Protein AF-A0A656Z970-F1 (afdb_monomer_lite)

Radius of gyration: 23.98 Å; chains: 1; bounding box: 72×23×41 Å

Sequence (72 aa):
FTAITMSIGVGTWAFSSLKFQADMGLLLAFMFLVNMLGAIFFLPALAAWLNMPSGKTDATDLDSPPIEALGD

Secondary structure (DSSP, 8-state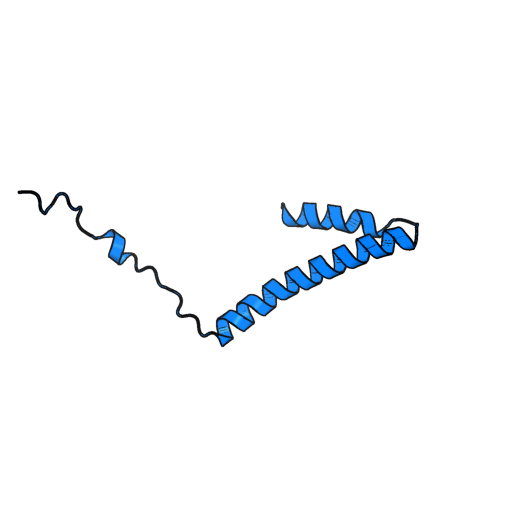):
-HHHHHHHHHHGGGG-SSHHHHHHHHHHHHHHHHHHHHHHHHHHHHHHHTT-------GGGGG---TTTT--

pLDDT: mean 71.85, std 10.17, range [47.91, 89.38]

Structure (mmCIF, N/CA/C/O backbone):
data_AF-A0A656Z970-F1
#
_entry.id   AF-A0A656Z970-F1
#
loop_
_atom_site.group_PDB
_atom_site.id
_atom_site.type_symbol
_atom_site.label_atom_id
_atom_site.label_alt_id
_atom_site.label_comp_id
_atom_site.label_asym_id
_atom_site.label_entity_id
_atom_site.label_seq_id
_atom_site.pdbx_PDB_ins_code
_atom_site.Cartn_x
_atom_site.Cartn_y
_atom_site.Cartn_z
_atom_site.occupancy
_atom_site.B_iso_or_equiv
_atom_site.auth_seq_id
_atom_site.auth_comp_id
_atom_site.auth_asym_id
_atom_site.auth_atom_id
_atom_site.pdbx_PDB_model_num
ATOM 1 N N . PHE A 1 1 ? 9.847 -3.867 9.403 1.00 59.91 1 PHE A N 1
ATOM 2 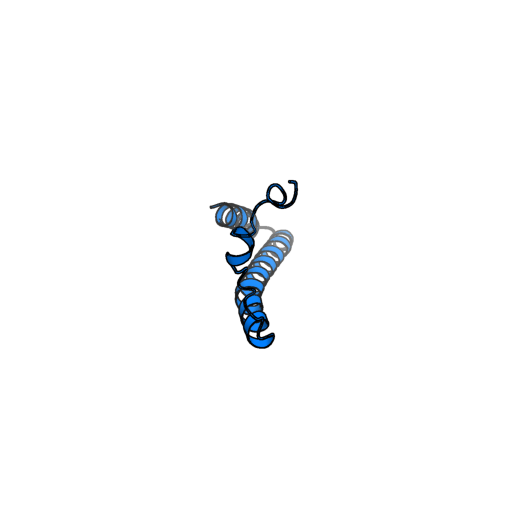C CA . PHE A 1 1 ? 9.424 -3.554 10.785 1.00 59.91 1 PHE A CA 1
ATOM 3 C C . PHE A 1 1 ? 8.560 -2.294 10.831 1.00 59.91 1 PHE A C 1
ATOM 5 O O . PHE A 1 1 ? 7.392 -2.400 11.172 1.00 59.91 1 PHE A O 1
ATOM 12 N N . THR A 1 2 ? 9.059 -1.145 10.362 1.00 75.81 2 THR A N 1
ATOM 13 C CA . THR A 1 2 ? 8.343 0.151 10.338 1.00 75.81 2 THR A CA 1
ATOM 14 C C . THR A 1 2 ? 6.927 0.101 9.740 1.00 75.81 2 THR A C 1
ATOM 16 O O . THR A 1 2 ? 5.984 0.601 10.345 1.00 75.81 2 THR A O 1
ATOM 19 N N . ALA A 1 3 ? 6.746 -0.560 8.592 1.00 67.62 3 ALA A N 1
ATOM 20 C CA . ALA A 1 3 ? 5.438 -0.674 7.934 1.00 67.62 3 ALA A CA 1
ATOM 21 C C . ALA A 1 3 ? 4.415 -1.512 8.728 1.00 67.62 3 ALA A C 1
ATOM 23 O O . ALA A 1 3 ? 3.219 -1.228 8.700 1.00 67.62 3 ALA A O 1
ATOM 24 N N . ILE A 1 4 ? 4.884 -2.519 9.471 1.00 75.81 4 ILE A N 1
ATOM 25 C CA . ILE A 1 4 ? 4.030 -3.392 10.288 1.00 75.81 4 ILE A CA 1
ATOM 26 C C . ILE A 1 4 ? 3.504 -2.601 11.491 1.00 75.81 4 ILE A C 1
ATOM 28 O O . ILE A 1 4 ? 2.308 -2.627 11.763 1.00 75.81 4 ILE A O 1
ATOM 32 N N . THR A 1 5 ? 4.365 -1.817 12.148 1.00 81.00 5 THR A N 1
ATOM 33 C CA . THR A 1 5 ? 3.972 -0.934 13.257 1.00 81.00 5 THR A CA 1
ATOM 34 C C . THR A 1 5 ? 2.935 0.109 12.828 1.00 81.00 5 THR A C 1
ATOM 36 O O . THR A 1 5 ? 1.954 0.312 13.538 1.00 81.00 5 THR A O 1
ATOM 39 N N . MET A 1 6 ? 3.095 0.723 11.647 1.00 78.31 6 MET A N 1
ATOM 40 C CA . MET A 1 6 ? 2.097 1.658 11.100 1.00 78.31 6 MET A CA 1
ATOM 41 C C . MET A 1 6 ? 0.771 0.962 10.772 1.00 78.31 6 MET A C 1
ATOM 43 O O . MET A 1 6 ? -0.293 1.486 11.088 1.00 78.31 6 MET A O 1
ATOM 47 N N . SER A 1 7 ? 0.822 -0.256 10.226 1.00 71.25 7 SER A N 1
ATOM 48 C CA . SER A 1 7 ? -0.378 -1.044 9.910 1.00 71.25 7 SER A CA 1
ATOM 49 C C . SER A 1 7 ? -1.173 -1.427 11.166 1.00 71.25 7 SER A C 1
ATOM 51 O O . SER A 1 7 ? -2.399 -1.361 11.162 1.00 71.25 7 SER A O 1
ATOM 53 N N . ILE A 1 8 ? -0.492 -1.762 12.268 1.00 77.25 8 ILE A N 1
ATOM 54 C CA . ILE A 1 8 ? -1.124 -2.050 13.570 1.00 77.25 8 ILE A CA 1
ATOM 55 C C . ILE A 1 8 ? -1.712 -0.775 14.199 1.00 77.25 8 ILE A C 1
ATOM 57 O O . ILE A 1 8 ? -2.811 -0.809 14.761 1.00 77.25 8 ILE A O 1
ATOM 61 N N . GLY A 1 9 ? -1.008 0.356 14.070 1.00 77.31 9 GLY A N 1
ATOM 62 C CA . GLY A 1 9 ? -1.475 1.666 14.525 1.00 77.31 9 GLY A CA 1
ATOM 63 C C . GLY A 1 9 ? -2.762 2.101 13.830 1.00 77.31 9 GLY A C 1
ATOM 64 O O . GLY A 1 9 ? -3.644 2.631 14.490 1.00 77.31 9 GLY A O 1
ATOM 65 N N . VAL A 1 10 ? -2.905 1.806 12.536 1.00 66.50 10 VAL A N 1
ATOM 66 C CA . VAL A 1 10 ? -4.129 2.052 11.757 1.00 66.50 10 VAL A CA 1
ATOM 67 C C . VAL A 1 10 ? -5.220 1.015 12.078 1.00 66.50 10 VAL A C 1
ATOM 69 O O . VAL A 1 10 ? -6.378 1.383 12.268 1.00 66.50 10 VAL A O 1
ATOM 72 N N . GLY A 1 11 ? -4.861 -0.266 12.228 1.00 67.50 11 GLY A N 1
ATOM 73 C CA . GLY A 1 11 ? -5.801 -1.354 12.536 1.00 67.50 11 GLY A CA 1
ATOM 74 C C . GLY A 1 11 ? -6.458 -1.260 13.918 1.00 67.50 11 GLY A C 1
ATOM 75 O O . GLY A 1 11 ? -7.613 -1.649 14.076 1.00 67.50 11 GLY A O 1
ATOM 76 N N . THR A 1 12 ? -5.772 -0.679 14.906 1.00 71.56 12 THR A N 1
ATOM 77 C CA . THR A 1 12 ? -6.308 -0.469 16.267 1.00 71.56 12 THR A CA 1
ATOM 78 C C . THR A 1 12 ? -7.581 0.394 16.281 1.00 71.56 12 THR A C 1
ATOM 80 O O . THR A 1 12 ? -8.457 0.184 17.118 1.00 71.56 12 THR A O 1
ATOM 83 N N . TRP A 1 13 ? -7.752 1.311 15.324 1.00 62.81 13 TRP A N 1
ATOM 84 C CA . TRP A 1 13 ? -8.945 2.167 15.229 1.00 62.81 13 TRP A CA 1
ATOM 85 C C . TRP A 1 13 ? -10.151 1.474 14.578 1.00 62.81 13 TRP A C 1
ATOM 87 O O . TRP A 1 13 ? -11.273 1.958 14.716 1.00 62.81 13 TRP A O 1
ATOM 97 N N . ALA A 1 14 ? -9.956 0.322 13.922 1.00 62.62 14 ALA A N 1
ATOM 98 C CA . ALA A 1 14 ? -11.038 -0.452 13.308 1.00 62.62 14 ALA A CA 1
ATOM 99 C C . ALA A 1 14 ? -11.938 -1.169 14.339 1.00 62.62 14 ALA A C 1
ATOM 101 O O . ALA A 1 14 ? -13.039 -1.588 13.999 1.00 62.62 14 ALA A O 1
ATOM 102 N N . PHE A 1 15 ? -11.495 -1.290 15.598 1.00 56.84 15 PHE A N 1
ATOM 103 C CA . PHE A 1 15 ? -12.218 -1.976 16.682 1.00 56.84 15 PHE A CA 1
ATOM 104 C C . PHE A 1 15 ? -13.046 -1.043 17.593 1.00 56.84 15 PHE A C 1
ATOM 106 O O . PHE A 1 15 ? -13.566 -1.487 18.618 1.00 56.84 15 PHE A O 1
ATOM 113 N N . SER A 1 16 ? -13.188 0.244 17.253 1.00 56.88 16 SER A N 1
ATOM 114 C CA . SER A 1 16 ? -13.964 1.196 18.065 1.00 56.88 16 SER A CA 1
ATOM 115 C C . SER A 1 16 ? -15.477 0.932 17.964 1.00 56.88 16 SER A C 1
ATOM 117 O O . SER A 1 16 ? -16.034 0.851 16.873 1.00 56.88 16 SER A O 1
ATOM 119 N N . SER A 1 17 ? -16.167 0.824 19.104 1.00 47.91 17 SER A N 1
ATOM 120 C CA . SER A 1 17 ? -17.589 0.443 19.230 1.00 47.91 17 SER A CA 1
ATOM 121 C C . SER A 1 17 ? -18.601 1.504 18.757 1.00 47.91 17 SER A C 1
ATOM 123 O O . SER A 1 17 ? -19.812 1.284 18.828 1.00 47.91 17 SER A O 1
ATOM 125 N N . LEU A 1 18 ? -18.130 2.652 18.254 1.00 58.09 18 LEU A N 1
ATOM 126 C CA . LEU A 1 18 ? -18.957 3.753 17.767 1.00 58.09 18 LEU A CA 1
ATOM 127 C C . LEU A 1 18 ? -18.985 3.754 16.232 1.00 58.09 18 LEU A C 1
ATOM 129 O O . LEU A 1 18 ? -18.004 4.125 15.588 1.00 58.09 18 LEU A O 1
ATOM 133 N N . LYS A 1 19 ? -20.135 3.386 15.651 1.00 54.94 19 LYS A N 1
ATOM 134 C CA . LYS A 1 19 ? -20.354 3.189 14.202 1.00 54.94 19 LYS A CA 1
ATOM 135 C C . LYS A 1 19 ? -19.784 4.309 13.311 1.00 54.94 19 LYS A C 1
ATOM 137 O O . LYS A 1 19 ? -19.264 4.023 12.250 1.00 54.94 19 LYS A O 1
ATOM 142 N N . PHE A 1 20 ? -19.799 5.564 13.769 1.00 57.50 20 PHE A N 1
ATOM 143 C CA . PHE A 1 20 ? -19.250 6.703 13.017 1.00 57.50 20 PHE A CA 1
ATOM 144 C C . PHE A 1 20 ? -17.720 6.863 13.087 1.00 57.50 20 PHE A C 1
ATOM 146 O O . PHE A 1 20 ? -17.130 7.418 12.167 1.00 57.50 20 PHE A O 1
ATOM 153 N N . GLN A 1 21 ? -17.061 6.412 14.158 1.00 48.31 21 GLN A N 1
ATOM 154 C CA . GLN A 1 21 ? -15.595 6.475 14.277 1.00 48.31 21 GLN A CA 1
ATOM 155 C C . GLN A 1 21 ? -14.918 5.263 13.631 1.00 48.31 21 GLN A C 1
ATOM 157 O O . GLN A 1 21 ? -13.846 5.405 13.044 1.00 48.31 21 GLN A O 1
ATOM 162 N N . ALA A 1 22 ? -15.571 4.099 13.687 1.00 63.81 22 ALA A N 1
ATOM 163 C CA . ALA A 1 22 ? -15.135 2.905 12.973 1.00 63.81 22 ALA A CA 1
ATOM 164 C C . ALA A 1 22 ? -15.149 3.118 11.452 1.00 63.81 22 ALA A C 1
ATOM 166 O O . ALA A 1 22 ? -14.199 2.718 10.788 1.00 63.81 22 ALA A O 1
ATOM 167 N N . ASP A 1 23 ? -16.154 3.817 10.910 1.00 68.12 23 ASP A N 1
ATOM 168 C CA . ASP A 1 23 ? -16.234 4.114 9.472 1.00 68.12 23 ASP A CA 1
ATOM 169 C C . ASP A 1 23 ? -15.024 4.9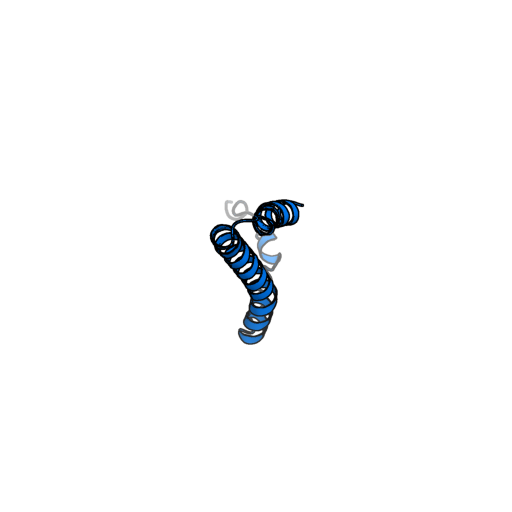26 8.984 1.00 68.12 23 ASP A C 1
ATOM 171 O O . ASP A 1 23 ? -14.418 4.594 7.968 1.00 68.12 23 ASP A O 1
ATOM 175 N N . MET A 1 24 ? -14.608 5.954 9.731 1.00 69.31 24 MET A N 1
ATOM 176 C CA . MET A 1 24 ? -13.498 6.821 9.312 1.00 69.31 24 MET A CA 1
ATOM 177 C C . MET A 1 24 ? -12.144 6.097 9.362 1.00 69.31 24 MET A C 1
ATOM 179 O O . MET A 1 24 ? -11.325 6.258 8.457 1.00 69.31 24 MET A O 1
ATOM 183 N N . GLY A 1 25 ? -11.912 5.270 10.387 1.00 68.81 25 GLY A N 1
ATOM 184 C CA . GLY A 1 25 ? -10.689 4.471 10.514 1.00 68.81 25 GLY A CA 1
ATOM 185 C C . GLY A 1 25 ? -10.629 3.308 9.522 1.00 68.81 25 GLY A C 1
ATOM 186 O O . GLY A 1 25 ? -9.584 3.063 8.923 1.00 68.81 25 GLY A O 1
ATOM 187 N N . LEU A 1 26 ? -11.754 2.625 9.298 1.00 73.44 26 LEU A N 1
ATOM 188 C CA . LEU A 1 26 ? -11.856 1.500 8.370 1.00 73.44 26 LEU A CA 1
ATOM 189 C C . LEU A 1 26 ? -11.690 1.951 6.917 1.00 73.44 26 LEU A C 1
ATOM 191 O O . LEU A 1 26 ? -10.963 1.301 6.170 1.00 73.44 26 LEU A O 1
ATOM 195 N N . LEU A 1 27 ? -12.300 3.076 6.525 1.00 76.81 27 LEU A N 1
ATOM 196 C CA . LEU A 1 27 ? -12.111 3.648 5.191 1.00 76.81 27 LEU A CA 1
ATOM 197 C C . LEU A 1 27 ? -10.653 4.050 4.964 1.00 76.81 27 LEU A C 1
ATOM 199 O O . LEU A 1 27 ? -10.105 3.728 3.915 1.00 76.81 27 LEU A O 1
ATOM 203 N N . LEU A 1 28 ? -9.998 4.682 5.945 1.00 77.00 28 LEU A N 1
ATOM 204 C CA . LEU A 1 28 ? -8.587 5.059 5.832 1.00 77.00 28 LEU A CA 1
ATOM 205 C C . LEU A 1 28 ? -7.671 3.825 5.764 1.00 77.00 28 LEU A C 1
ATOM 207 O O . LEU A 1 28 ? -6.773 3.778 4.927 1.00 77.00 28 LEU A O 1
ATOM 211 N N . ALA A 1 29 ? -7.920 2.808 6.594 1.00 76.19 29 ALA A N 1
ATOM 212 C CA . ALA A 1 29 ? -7.183 1.544 6.588 1.00 76.19 29 ALA A CA 1
ATOM 213 C C . ALA A 1 29 ? -7.340 0.797 5.259 1.00 76.19 29 ALA A C 1
ATOM 215 O O . ALA A 1 29 ? -6.357 0.337 4.678 1.00 76.19 29 ALA A O 1
ATOM 216 N N . PHE A 1 30 ? -8.570 0.714 4.756 1.00 77.31 30 PHE A N 1
ATOM 217 C CA . PHE A 1 30 ? -8.892 0.071 3.490 1.00 77.31 30 PHE A CA 1
ATOM 218 C C . PHE A 1 30 ? -8.292 0.839 2.309 1.00 77.31 30 PHE A C 1
ATOM 220 O O . PHE A 1 30 ? -7.647 0.243 1.452 1.00 77.31 30 PHE A O 1
ATOM 227 N N . MET A 1 31 ? -8.427 2.167 2.294 1.00 80.19 31 MET A N 1
ATOM 228 C CA . MET A 1 31 ? -7.870 3.034 1.258 1.00 80.19 31 MET A CA 1
ATOM 229 C C . MET A 1 31 ? -6.342 2.982 1.253 1.00 80.19 31 MET A C 1
ATOM 231 O O . MET A 1 31 ? -5.754 2.884 0.183 1.00 80.19 31 MET A O 1
ATOM 235 N N . PHE A 1 32 ? -5.692 2.966 2.417 1.00 79.56 32 PHE A N 1
ATOM 236 C CA . PHE A 1 32 ? -4.239 2.831 2.520 1.00 79.56 32 PHE A CA 1
ATOM 237 C C . PHE A 1 32 ? -3.750 1.447 2.066 1.00 79.56 32 PHE A C 1
ATOM 239 O O . PHE A 1 32 ? -2.800 1.359 1.290 1.00 79.56 32 PHE A O 1
ATOM 246 N N . LEU A 1 33 ? -4.421 0.368 2.482 1.00 81.62 33 LEU A N 1
ATOM 247 C CA . LEU A 1 33 ? -4.077 -1.002 2.088 1.00 81.62 33 LEU A CA 1
ATOM 248 C C . LEU A 1 33 ? -4.254 -1.220 0.577 1.00 81.62 33 LEU A C 1
ATOM 250 O O . LEU A 1 33 ? -3.353 -1.734 -0.086 1.00 81.62 33 LEU A O 1
ATOM 254 N N . VAL A 1 34 ? -5.391 -0.793 0.020 1.00 82.06 34 VAL A N 1
ATOM 255 C CA . VAL A 1 34 ? -5.675 -0.876 -1.420 1.00 82.06 34 VAL A CA 1
ATOM 256 C C . VAL A 1 34 ? -4.738 0.031 -2.214 1.00 82.06 34 VAL A C 1
ATOM 258 O O . VAL A 1 34 ? -4.300 -0.364 -3.288 1.00 82.06 34 VAL A O 1
ATOM 261 N N . ASN A 1 35 ? -4.372 1.205 -1.698 1.00 86.94 35 ASN A N 1
ATOM 262 C CA . ASN A 1 35 ? -3.399 2.080 -2.350 1.00 86.94 35 ASN A CA 1
ATOM 263 C C . ASN A 1 35 ? -1.988 1.469 -2.350 1.00 86.94 35 ASN A C 1
ATOM 265 O O . ASN A 1 35 ? -1.328 1.491 -3.384 1.00 86.94 35 ASN A O 1
ATOM 269 N N . MET A 1 36 ? -1.552 0.852 -1.246 1.00 85.31 36 MET A N 1
ATOM 270 C CA . MET A 1 36 ? -0.254 0.170 -1.150 1.00 85.31 36 MET A CA 1
ATOM 271 C C . MET A 1 36 ? -0.178 -1.052 -2.078 1.00 85.31 36 MET A C 1
ATOM 273 O O . MET A 1 36 ? 0.802 -1.207 -2.809 1.00 85.31 36 MET A O 1
ATOM 277 N N . LEU A 1 37 ? -1.213 -1.901 -2.084 1.00 86.75 37 LEU A N 1
ATOM 278 C CA . LEU A 1 37 ? -1.320 -3.015 -3.035 1.00 86.75 37 LEU A CA 1
ATOM 279 C C . LEU A 1 37 ? -1.388 -2.490 -4.470 1.00 86.75 37 LEU A C 1
ATOM 281 O O . LEU A 1 37 ? -0.681 -2.987 -5.342 1.00 86.75 37 LEU A O 1
ATOM 285 N N . GLY A 1 38 ? -2.178 -1.439 -4.687 1.00 87.12 38 GLY A N 1
ATOM 286 C CA . GLY A 1 38 ? -2.267 -0.696 -5.933 1.00 87.12 38 GLY A CA 1
ATOM 287 C C . GLY A 1 38 ? -0.886 -0.307 -6.426 1.00 87.12 38 GLY A C 1
ATOM 288 O O . GLY A 1 38 ? -0.515 -0.756 -7.492 1.00 87.12 38 GLY A O 1
ATOM 289 N N . ALA A 1 39 ? -0.082 0.414 -5.647 1.00 88.94 39 ALA A N 1
ATOM 290 C CA . ALA A 1 39 ? 1.272 0.808 -6.030 1.00 88.94 39 ALA A CA 1
ATOM 291 C C . ALA A 1 39 ? 2.177 -0.397 -6.338 1.00 88.94 39 ALA A C 1
ATOM 293 O O . ALA A 1 39 ? 2.858 -0.386 -7.358 1.00 88.94 39 ALA A O 1
ATOM 294 N N . ILE A 1 40 ? 2.151 -1.456 -5.520 1.00 89.38 40 ILE A N 1
ATOM 295 C CA . ILE A 1 40 ? 2.963 -2.665 -5.745 1.00 89.38 40 ILE A CA 1
ATOM 296 C C . ILE A 1 40 ? 2.607 -3.372 -7.054 1.00 89.38 40 ILE A C 1
ATOM 298 O O . ILE A 1 40 ? 3.506 -3.920 -7.681 1.00 89.38 40 ILE A O 1
ATOM 302 N N . PHE A 1 41 ? 1.340 -3.373 -7.474 1.00 88.69 41 PHE A N 1
ATOM 303 C CA . PHE A 1 41 ? 0.912 -4.012 -8.725 1.00 88.69 41 PHE A CA 1
ATOM 304 C C . PHE A 1 41 ? 0.901 -3.052 -9.928 1.00 88.69 41 PHE A C 1
ATOM 306 O O . PHE A 1 41 ? 1.263 -3.450 -11.033 1.00 88.69 41 PHE A O 1
ATOM 313 N N . PHE A 1 42 ? 0.540 -1.781 -9.736 1.00 87.31 42 PHE A N 1
ATOM 314 C CA . PHE A 1 42 ? 0.524 -0.754 -10.781 1.00 87.31 42 PHE A CA 1
ATOM 315 C C . PHE A 1 42 ? 1.926 -0.318 -11.179 1.00 87.31 42 PHE A C 1
ATOM 317 O O . PHE A 1 42 ? 2.151 -0.120 -12.365 1.00 87.31 42 PHE A O 1
ATOM 324 N N . LEU A 1 43 ? 2.870 -0.168 -10.244 1.00 84.44 43 LEU A N 1
ATOM 325 C CA . LEU A 1 43 ? 4.245 0.207 -10.588 1.00 84.44 43 LEU A CA 1
ATOM 326 C C . LEU A 1 43 ? 4.911 -0.792 -11.550 1.00 84.44 43 LEU A C 1
ATOM 328 O O . LEU A 1 43 ? 5.441 -0.331 -12.558 1.00 84.44 43 LEU A O 1
ATOM 332 N N . PRO A 1 44 ? 4.873 -2.125 -11.341 1.00 81.00 44 PRO A N 1
ATOM 333 C CA . PRO A 1 44 ? 5.440 -3.074 -12.296 1.00 81.00 44 PRO A CA 1
ATOM 334 C C . PRO A 1 44 ? 4.613 -3.178 -13.579 1.00 81.00 44 PRO A C 1
ATOM 336 O O . PRO A 1 44 ? 5.195 -3.323 -14.650 1.00 81.00 44 PRO A O 1
ATOM 339 N N . ALA A 1 45 ? 3.282 -3.058 -13.506 1.00 84.38 45 ALA A N 1
ATOM 340 C CA . ALA A 1 45 ? 2.437 -3.050 -14.700 1.00 84.38 45 ALA A CA 1
ATOM 341 C C . ALA A 1 45 ? 2.724 -1.830 -15.591 1.00 84.38 45 ALA A C 1
ATOM 343 O O . ALA A 1 45 ? 2.861 -1.969 -16.805 1.00 84.38 45 ALA A O 1
ATOM 344 N N . LEU A 1 46 ? 2.880 -0.647 -14.990 1.00 83.69 46 LEU A N 1
ATOM 345 C CA . LEU A 1 46 ? 3.240 0.576 -15.694 1.00 83.69 46 LEU A CA 1
ATOM 346 C C . LEU A 1 46 ? 4.693 0.527 -16.172 1.00 83.69 46 LEU A C 1
ATOM 348 O O . LEU A 1 46 ? 4.940 0.903 -17.306 1.00 83.69 46 LEU A O 1
ATOM 352 N N . ALA A 1 47 ? 5.640 0.020 -15.376 1.00 81.81 47 ALA A N 1
ATOM 353 C CA . ALA A 1 47 ? 7.040 -0.130 -15.789 1.00 81.81 47 ALA A CA 1
ATOM 354 C C . ALA A 1 47 ? 7.203 -1.086 -16.984 1.00 81.81 47 ALA A C 1
ATOM 356 O O . ALA A 1 47 ? 7.973 -0.796 -17.900 1.00 81.81 47 ALA A O 1
ATOM 357 N N . ALA A 1 48 ? 6.451 -2.192 -17.005 1.00 79.62 48 ALA A N 1
ATOM 358 C CA . ALA A 1 48 ? 6.420 -3.120 -18.133 1.00 79.62 48 ALA A CA 1
ATOM 359 C C . ALA A 1 48 ? 5.749 -2.498 -19.366 1.00 79.62 48 ALA A C 1
ATOM 361 O O . ALA A 1 48 ? 6.237 -2.668 -20.481 1.00 79.62 48 ALA A O 1
ATOM 362 N N . TRP A 1 49 ? 4.660 -1.744 -19.176 1.00 80.38 49 TRP A N 1
ATOM 363 C CA . TRP A 1 49 ? 3.976 -1.057 -20.273 1.00 80.38 49 TRP A CA 1
ATOM 364 C C . TRP A 1 49 ? 4.810 0.089 -20.863 1.00 80.38 49 TRP A C 1
ATOM 366 O O . TRP A 1 49 ? 4.848 0.256 -22.079 1.00 80.38 49 TRP A O 1
ATOM 376 N N . LEU A 1 50 ? 5.528 0.843 -20.022 1.00 77.12 50 LEU A N 1
ATOM 377 C CA . LEU A 1 50 ? 6.406 1.936 -20.449 1.00 77.12 50 LEU A CA 1
ATOM 378 C C . LEU A 1 50 ? 7.733 1.446 -21.058 1.00 77.12 50 LEU A C 1
ATOM 380 O O . LEU A 1 50 ? 8.513 2.280 -21.509 1.00 77.12 50 LEU A O 1
ATOM 384 N N . ASN A 1 51 ? 7.999 0.130 -21.052 1.00 65.88 51 ASN A N 1
ATOM 385 C CA . ASN A 1 51 ? 9.238 -0.504 -21.519 1.00 65.88 51 ASN A CA 1
ATOM 386 C C . ASN A 1 51 ? 10.490 0.288 -21.103 1.00 65.88 51 ASN A C 1
ATOM 388 O O . ASN A 1 51 ? 11.342 0.604 -21.936 1.00 65.88 51 ASN A O 1
ATOM 392 N N . MET A 1 52 ? 10.545 0.696 -19.828 1.00 61.69 52 MET A N 1
ATOM 393 C CA . MET A 1 52 ? 11.590 1.587 -19.333 1.00 61.69 52 MET A CA 1
ATOM 394 C C . MET A 1 52 ? 12.937 0.872 -19.495 1.00 61.69 52 MET A C 1
ATOM 396 O O . MET A 1 52 ? 13.148 -0.157 -18.842 1.00 61.69 52 MET A O 1
ATOM 400 N N . PRO A 1 53 ? 13.851 1.365 -20.356 1.00 59.44 53 PRO A N 1
ATOM 401 C CA . PRO A 1 53 ? 15.189 0.814 -20.433 1.00 59.44 53 PRO A CA 1
ATOM 402 C C . PRO A 1 53 ? 15.764 0.985 -19.037 1.00 59.44 53 PRO A C 1
ATOM 404 O O . PRO A 1 53 ? 15.832 2.105 -18.529 1.00 59.44 53 PRO A O 1
ATOM 407 N N . SER A 1 54 ? 16.090 -0.123 -18.374 1.00 61.38 54 SER A N 1
ATOM 408 C CA . SER A 1 54 ? 16.827 -0.058 -17.121 1.00 61.38 54 SER A CA 1
ATOM 409 C C . SER A 1 54 ? 18.094 0.716 -17.440 1.00 61.38 54 SER A C 1
ATOM 411 O O . SER A 1 54 ? 18.934 0.216 -18.186 1.00 61.38 54 SER A O 1
ATOM 413 N N . GLY A 1 55 ? 18.167 1.963 -16.972 1.00 60.78 55 GLY A N 1
ATOM 414 C CA . GLY A 1 55 ? 19.351 2.792 -17.081 1.00 60.78 55 GLY A CA 1
ATOM 415 C C . GLY A 1 55 ? 20.445 2.063 -16.333 1.00 60.78 55 GLY A C 1
ATOM 416 O O . GLY A 1 55 ? 20.557 2.163 -15.115 1.00 60.78 55 GLY A O 1
ATOM 417 N N . LYS A 1 56 ? 21.182 1.231 -17.060 1.00 56.53 56 LYS A N 1
ATOM 418 C CA . LYS A 1 56 ? 22.416 0.634 -16.608 1.00 56.53 56 LYS A CA 1
ATOM 419 C C . LYS A 1 56 ? 23.331 1.841 -16.465 1.00 56.53 56 LYS A C 1
ATOM 421 O O . LYS A 1 56 ? 23.804 2.378 -17.456 1.00 56.53 56 LYS A O 1
ATOM 426 N N . THR A 1 57 ? 23.444 2.367 -15.248 1.00 62.81 57 THR A N 1
ATOM 427 C CA . THR A 1 57 ? 24.545 3.261 -14.903 1.00 62.81 57 THR A CA 1
ATOM 428 C C . THR A 1 57 ? 25.777 2.395 -15.063 1.00 62.81 57 THR A C 1
ATOM 430 O O . THR A 1 57 ? 26.109 1.590 -14.189 1.00 62.81 57 THR A O 1
ATOM 433 N N . ASP A 1 58 ? 26.329 2.429 -16.270 1.00 60.31 58 ASP A N 1
ATOM 434 C CA . ASP A 1 58 ? 27.513 1.689 -16.622 1.00 60.31 58 ASP A CA 1
ATOM 435 C C . ASP A 1 58 ? 28.610 2.193 -15.689 1.00 60.31 58 ASP A C 1
ATOM 437 O O . ASP A 1 58 ? 28.992 3.359 -15.695 1.00 60.31 58 ASP A O 1
ATOM 441 N N . ALA A 1 59 ? 29.119 1.289 -14.853 1.00 64.62 59 ALA A N 1
ATOM 442 C CA . ALA A 1 59 ? 30.261 1.528 -13.975 1.00 64.62 59 ALA A CA 1
ATOM 443 C C . ALA A 1 59 ? 31.542 1.930 -14.748 1.00 64.62 59 ALA A C 1
ATOM 445 O O . ALA A 1 59 ? 32.593 2.110 -14.146 1.00 64.62 59 ALA A O 1
ATOM 446 N N . THR A 1 60 ? 31.445 2.080 -16.070 1.00 64.62 60 THR A N 1
ATOM 447 C CA . THR A 1 60 ? 32.415 2.675 -16.988 1.00 64.62 60 THR A CA 1
ATOM 448 C C . THR A 1 60 ? 32.644 4.168 -16.725 1.00 64.62 60 THR A C 1
ATOM 450 O O . THR A 1 60 ? 33.730 4.654 -17.018 1.00 64.62 60 THR A O 1
ATOM 453 N N . ASP A 1 61 ? 31.706 4.881 -16.089 1.00 63.94 61 ASP A N 1
ATOM 454 C CA . ASP A 1 61 ? 31.915 6.292 -15.709 1.00 63.94 61 ASP A CA 1
ATOM 455 C C . ASP A 1 61 ? 32.857 6.461 -14.499 1.00 63.94 61 ASP A C 1
ATOM 457 O O . ASP A 1 61 ? 33.362 7.556 -14.240 1.00 63.94 61 ASP A O 1
ATOM 461 N N . LEU A 1 62 ? 33.131 5.371 -13.770 1.00 76.38 62 LEU A N 1
ATOM 462 C CA . LEU A 1 62 ? 34.009 5.349 -12.594 1.00 76.38 62 LEU A CA 1
ATOM 463 C C . LEU A 1 62 ? 35.488 5.111 -12.940 1.00 76.38 62 LEU A C 1
ATOM 465 O O . LEU A 1 62 ? 36.326 5.198 -12.046 1.00 76.38 62 LEU A O 1
ATOM 469 N N . ASP A 1 63 ? 35.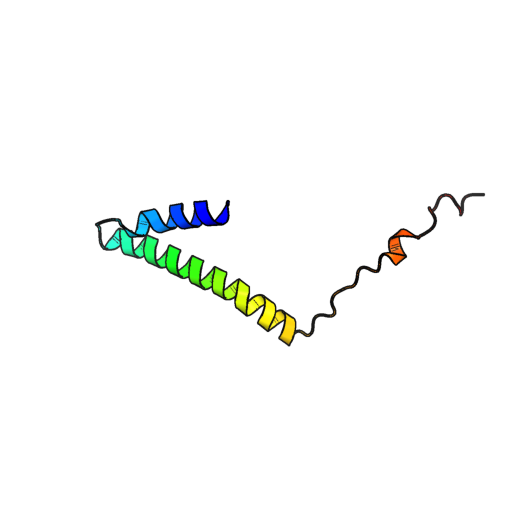802 4.826 -14.208 1.00 70.88 63 ASP A N 1
ATOM 470 C CA . ASP A 1 63 ? 37.174 4.687 -14.729 1.00 70.88 63 ASP A CA 1
ATOM 471 C C . ASP A 1 63 ? 37.611 5.925 -15.532 1.00 70.88 63 ASP A C 1
ATOM 473 O O . ASP A 1 63 ? 38.594 5.908 -16.270 1.00 70.88 63 ASP A O 1
ATOM 477 N N . SER A 1 64 ? 36.869 7.031 -15.400 1.00 71.38 64 SER A N 1
ATOM 478 C CA . SER A 1 64 ? 37.300 8.320 -15.934 1.00 71.38 64 SER A CA 1
ATOM 479 C C . SER A 1 64 ? 38.600 8.7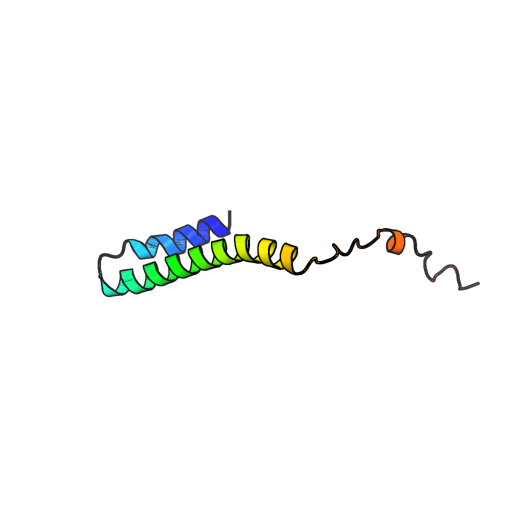11 -15.221 1.00 71.38 64 SER A C 1
ATOM 481 O O . SER A 1 64 ? 38.564 8.901 -13.998 1.00 71.38 64 SER A O 1
ATOM 483 N N . PRO A 1 65 ? 39.748 8.820 -15.923 1.00 72.31 65 PRO A N 1
ATOM 484 C CA . PRO A 1 65 ? 40.990 9.205 -15.275 1.00 72.31 65 PRO A CA 1
ATOM 485 C C . PRO A 1 65 ? 40.788 10.576 -14.616 1.00 72.31 65 PRO A C 1
ATOM 487 O O . PRO A 1 65 ? 40.129 11.439 -15.210 1.00 72.31 65 PRO A O 1
ATOM 490 N N . PRO A 1 66 ? 41.304 10.790 -13.391 1.00 76.44 66 PRO A N 1
ATOM 491 C CA . PRO A 1 66 ? 41.132 12.053 -12.696 1.00 76.44 66 PRO A CA 1
ATOM 492 C C . PRO A 1 66 ? 41.566 13.204 -13.603 1.00 76.44 66 PRO A C 1
ATOM 494 O O . PRO A 1 66 ? 42.613 13.126 -14.246 1.00 76.44 66 PRO A O 1
ATOM 497 N N . ILE A 1 67 ? 40.807 14.302 -13.598 1.00 72.88 67 ILE A N 1
ATOM 498 C CA . ILE A 1 67 ? 41.152 15.588 -14.237 1.00 72.88 67 ILE A CA 1
ATOM 499 C C . ILE A 1 67 ? 42.508 16.174 -13.761 1.00 72.88 67 ILE A C 1
ATOM 501 O O . ILE A 1 67 ? 42.878 17.275 -14.149 1.00 72.88 67 ILE A O 1
ATOM 505 N N . GLU A 1 68 ? 43.255 15.437 -12.935 1.00 71.94 68 GLU A N 1
ATOM 506 C CA . GLU A 1 68 ? 44.648 15.664 -12.546 1.00 71.94 68 GLU A CA 1
ATOM 507 C C . GLU A 1 68 ? 45.669 15.171 -13.594 1.00 71.94 68 GLU A C 1
ATOM 509 O O . GLU A 1 68 ? 46.812 15.606 -13.544 1.00 71.94 68 GLU A O 1
ATOM 514 N N . ALA A 1 69 ? 45.288 14.316 -14.558 1.00 66.19 69 ALA A N 1
ATOM 515 C CA . ALA A 1 69 ? 46.179 13.803 -15.618 1.00 66.19 69 ALA A CA 1
ATOM 516 C C . ALA A 1 69 ? 46.206 14.659 -16.909 1.00 66.19 69 ALA A C 1
ATOM 518 O O . ALA A 1 69 ? 46.735 14.232 -17.932 1.00 66.19 69 ALA A O 1
ATOM 519 N N . LEU A 1 70 ? 45.577 15.839 -16.889 1.00 75.00 70 LEU A N 1
ATOM 520 C CA . LEU A 1 70 ? 45.549 16.820 -17.986 1.00 75.00 70 LEU A CA 1
ATOM 521 C C . LEU A 1 70 ? 46.101 18.178 -17.504 1.00 75.00 70 LEU A C 1
ATOM 523 O O . LEU A 1 70 ? 45.558 19.230 -17.849 1.00 75.00 70 LEU A O 1
ATOM 527 N N . GLY A 1 71 ? 4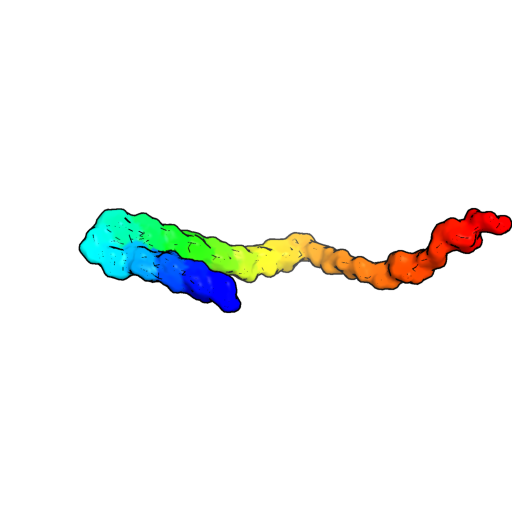7.104 18.147 -16.622 1.00 70.81 71 GLY A N 1
ATOM 528 C CA . GLY A 1 71 ? 47.620 19.313 -15.894 1.00 70.81 71 GLY A CA 1
ATOM 529 C C . GLY A 1 71 ? 49.137 19.511 -15.968 1.00 70.81 71 GLY A C 1
ATOM 530 O O . GLY A 1 71 ? 49.658 20.328 -15.207 1.00 70.81 71 GLY A O 1
ATOM 531 N N . ASP A 1 72 ? 49.823 18.790 -16.852 1.00 64.12 72 ASP A N 1
ATOM 532 C CA . ASP A 1 72 ? 51.261 18.858 -17.136 1.00 64.12 72 ASP A CA 1
ATOM 533 C C . ASP A 1 72 ? 51.558 19.140 -18.619 1.00 64.12 72 ASP A C 1
ATOM 535 O O . ASP A 1 72 ? 50.891 18.557 -19.505 1.00 64.12 72 ASP A O 1
#

Organism: NCBI:txid157592

Foldseek 3Di:
DVVVVVLVVLVVQCPDPDPVSNVVSVCVSVVVVCVVVCCVVVVVVVCVVVVDDPPCPPCVVVPPPPPVVVPD